Protein AF-A0A0F9LH88-F1 (afdb_monomer_lite)

Radius of gyration: 18.03 Å; chains: 1; bounding box: 40×34×61 Å

Organism: NCBI:txid412755

Structure (mmCIF, N/CA/C/O backbone):
data_AF-A0A0F9LH88-F1
#
_entry.id   AF-A0A0F9LH88-F1
#
loop_
_atom_site.group_PDB
_atom_site.id
_atom_site.type_symbol
_atom_site.label_atom_id
_atom_site.label_alt_id
_atom_site.label_comp_id
_atom_site.label_asym_id
_atom_site.label_entity_id
_atom_site.label_seq_id
_atom_site.pdbx_PDB_ins_code
_atom_site.Cartn_x
_atom_site.Cartn_y
_atom_site.Cartn_z
_atom_site.occupancy
_atom_site.B_iso_or_equiv
_atom_site.auth_seq_id
_atom_site.auth_comp_id
_atom_site.auth_asym_id
_atom_site.auth_atom_id
_atom_site.pdbx_PDB_model_num
ATOM 1 N N . MET A 1 1 ? 3.473 -9.814 2.295 1.00 91.75 1 MET A N 1
ATOM 2 C CA . MET A 1 1 ? 2.429 -8.865 1.850 1.00 91.75 1 MET A CA 1
ATOM 3 C C . MET A 1 1 ? 1.902 -9.341 0.513 1.00 91.75 1 MET A C 1
ATOM 5 O O . MET A 1 1 ? 2.687 -9.903 -0.235 1.00 91.75 1 MET A O 1
ATOM 9 N N . LYS A 1 2 ? 0.617 -9.137 0.225 1.00 91.12 2 LYS A N 1
ATOM 10 C CA . LYS A 1 2 ? 0.003 -9.453 -1.073 1.00 91.12 2 LYS A CA 1
ATOM 11 C C . LYS A 1 2 ? -1.113 -8.468 -1.408 1.00 91.12 2 LYS A C 1
ATOM 13 O O . LYS A 1 2 ? -1.641 -7.841 -0.478 1.00 91.12 2 LYS A O 1
ATOM 18 N N . GLN A 1 3 ? -1.469 -8.389 -2.687 1.00 89.19 3 GLN A N 1
ATOM 19 C CA . GLN A 1 3 ? -2.653 -7.678 -3.155 1.00 89.19 3 GLN A CA 1
ATOM 20 C C . GLN A 1 3 ? -3.919 -8.309 -2.567 1.00 89.19 3 GLN A C 1
ATOM 22 O O . GLN A 1 3 ? -3.987 -9.516 -2.330 1.00 89.19 3 GLN A O 1
ATOM 27 N N . PHE A 1 4 ? -4.880 -7.467 -2.220 1.00 87.75 4 PHE A N 1
ATOM 28 C CA . PHE A 1 4 ? -6.167 -7.874 -1.687 1.00 87.75 4 PHE A CA 1
ATOM 29 C C . PHE A 1 4 ? -7.102 -8.250 -2.848 1.00 87.75 4 PHE A C 1
ATOM 31 O O . PHE A 1 4 ? -7.138 -7.571 -3.871 1.00 87.75 4 PHE A O 1
ATOM 38 N N . GLU A 1 5 ? -7.815 -9.365 -2.698 1.00 80.81 5 GLU A N 1
ATOM 39 C CA . GLU A 1 5 ? -8.616 -10.004 -3.761 1.00 80.81 5 GLU A CA 1
ATOM 40 C C . GLU A 1 5 ? -10.119 -10.078 -3.423 1.00 80.81 5 GLU A C 1
ATOM 42 O O . GLU A 1 5 ? -10.907 -10.554 -4.232 1.00 80.81 5 GLU A O 1
ATOM 47 N N . ASN A 1 6 ? -10.535 -9.623 -2.233 1.00 74.94 6 ASN A N 1
ATOM 48 C CA . ASN A 1 6 ? -11.914 -9.760 -1.742 1.00 74.94 6 ASN A CA 1
ATOM 49 C C . ASN A 1 6 ? -12.744 -8.475 -1.914 1.00 74.94 6 ASN A C 1
ATOM 51 O O . ASN A 1 6 ? -12.207 -7.405 -2.185 1.00 74.94 6 ASN A O 1
ATOM 55 N N . ASP A 1 7 ? -14.058 -8.580 -1.670 1.00 68.62 7 ASP A N 1
ATOM 56 C CA . ASP A 1 7 ? -15.018 -7.474 -1.771 1.00 68.62 7 ASP A CA 1
ATOM 57 C C . ASP A 1 7 ? -14.671 -6.312 -0.810 1.00 68.62 7 ASP A C 1
ATOM 59 O O . ASP A 1 7 ? -14.895 -6.377 0.406 1.00 68.62 7 ASP A O 1
ATOM 63 N N . GLU A 1 8 ? -14.135 -5.216 -1.361 1.00 65.31 8 GLU A N 1
ATOM 64 C CA . GLU A 1 8 ? -13.800 -3.995 -0.618 1.00 65.31 8 GLU A CA 1
ATOM 65 C C . GLU A 1 8 ? -15.019 -3.349 0.065 1.00 65.31 8 GLU A C 1
ATOM 67 O O . GLU A 1 8 ? -14.843 -2.498 0.936 1.00 65.31 8 GLU A O 1
ATOM 72 N N . LYS A 1 9 ? -16.262 -3.766 -0.231 1.00 72.44 9 LYS A N 1
ATOM 73 C CA . LYS A 1 9 ? -17.488 -3.226 0.397 1.00 72.44 9 LYS A CA 1
ATOM 74 C C . LYS A 1 9 ? -17.528 -3.344 1.922 1.00 72.44 9 LYS A C 1
ATOM 76 O O . LYS A 1 9 ? -18.309 -2.637 2.579 1.00 72.44 9 LYS A O 1
ATOM 81 N N . GLU A 1 10 ? -16.736 -4.236 2.516 1.00 82.00 10 GLU A N 1
ATOM 82 C CA . GLU A 1 10 ? -16.588 -4.349 3.974 1.00 82.00 10 GLU A CA 1
ATOM 83 C C . GLU A 1 10 ? -15.581 -3.363 4.576 1.00 82.00 10 GLU A C 1
ATOM 85 O O . GLU A 1 10 ? -15.544 -3.168 5.799 1.00 82.00 10 GLU A O 1
ATOM 90 N N . TYR A 1 11 ? -14.805 -2.710 3.721 1.00 86.38 11 TYR A N 1
ATOM 91 C CA . TYR A 1 11 ? -13.748 -1.787 4.067 1.00 86.38 11 TYR A CA 1
ATOM 92 C C . TYR A 1 11 ? -14.159 -0.339 3.776 1.00 86.38 11 TYR A C 1
ATOM 94 O O . TYR A 1 11 ? -14.982 -0.040 2.914 1.00 86.38 11 TYR A O 1
ATOM 102 N N . ARG A 1 12 ? -13.631 0.592 4.569 1.00 82.88 12 ARG A N 1
ATOM 103 C CA . ARG A 1 12 ? -13.803 2.038 4.401 1.00 82.88 12 ARG A CA 1
ATOM 104 C C . ARG A 1 12 ? -12.469 2.725 4.641 1.00 82.88 12 ARG A C 1
ATOM 106 O O . ARG A 1 12 ? -11.769 2.382 5.594 1.00 82.88 12 ARG A O 1
ATOM 113 N N . GLY A 1 13 ? -12.132 3.681 3.785 1.00 70.06 13 GLY A N 1
ATOM 114 C CA . GLY A 1 13 ? -10.868 4.410 3.839 1.00 70.06 13 GLY A CA 1
ATOM 115 C C . GLY A 1 13 ? -11.042 5.911 3.986 1.00 70.06 13 GLY A C 1
ATOM 116 O O . GLY A 1 13 ? -12.117 6.453 3.738 1.00 70.06 13 GLY A O 1
ATOM 117 N N . ALA A 1 14 ? -9.953 6.570 4.364 1.00 61.44 14 ALA A N 1
ATOM 118 C CA . ALA A 1 14 ? -9.805 8.018 4.314 1.00 61.44 14 ALA A CA 1
ATOM 119 C C . ALA A 1 14 ? -8.414 8.339 3.749 1.00 61.44 14 ALA A C 1
ATOM 121 O O . ALA A 1 14 ? -7.437 7.727 4.178 1.00 61.44 14 ALA A O 1
ATOM 122 N N . MET A 1 15 ? -8.320 9.283 2.803 1.00 49.28 15 MET A N 1
ATOM 123 C CA . MET A 1 15 ? -7.025 9.752 2.273 1.00 49.28 15 MET A CA 1
ATOM 124 C C . MET A 1 15 ? -6.306 10.714 3.233 1.00 49.28 15 MET A C 1
ATOM 126 O O . MET A 1 15 ? -5.089 10.812 3.218 1.00 49.28 15 MET A O 1
ATOM 130 N N . GLY A 1 16 ? -7.052 11.368 4.124 1.00 55.22 16 GLY A N 1
ATOM 131 C CA . GLY A 1 16 ? -6.538 12.116 5.267 1.00 55.22 16 GLY A CA 1
ATOM 132 C C . GLY A 1 16 ? -7.538 11.968 6.403 1.00 55.22 16 GLY A C 1
ATOM 133 O O . GLY A 1 16 ? -8.744 12.116 6.196 1.00 55.22 16 GLY A O 1
ATOM 134 N N . GLY A 1 17 ? -7.081 11.572 7.587 1.00 59.59 17 GLY A N 1
ATOM 135 C CA . GLY A 1 17 ? -7.998 11.262 8.677 1.00 59.59 17 GLY A CA 1
ATOM 136 C C . GLY A 1 17 ? -7.299 11.005 9.999 1.00 59.59 17 GLY A C 1
ATOM 137 O O . GLY A 1 17 ? -6.091 11.143 10.116 1.00 59.59 17 GLY A O 1
ATOM 138 N N . ILE A 1 18 ? -8.081 10.572 10.985 1.00 61.66 18 ILE A N 1
ATOM 139 C CA . ILE A 1 18 ? -7.702 10.412 12.400 1.00 61.66 18 ILE A CA 1
ATOM 140 C C . ILE A 1 18 ? -6.366 9.665 12.624 1.00 61.66 18 ILE A C 1
ATOM 142 O O . ILE A 1 18 ? -5.697 9.895 13.625 1.00 61.66 18 ILE A O 1
ATOM 146 N N . ILE A 1 19 ? -5.982 8.759 11.718 1.00 64.06 19 ILE A N 1
ATOM 147 C CA . ILE A 1 19 ? -4.756 7.945 11.819 1.00 64.06 19 ILE A CA 1
ATOM 148 C C . ILE A 1 19 ? -3.637 8.459 10.910 1.00 64.06 19 ILE A C 1
ATOM 150 O O . ILE A 1 19 ? -2.461 8.271 11.224 1.00 64.06 19 ILE A O 1
ATOM 154 N N . TRP A 1 20 ? -3.999 9.056 9.775 1.00 69.44 20 TRP A N 1
ATOM 155 C CA . TRP A 1 20 ? -3.092 9.300 8.660 1.00 69.44 20 TRP A CA 1
ATOM 156 C C . TRP A 1 20 ? -2.888 10.789 8.456 1.00 69.44 20 TRP A C 1
ATOM 158 O O . TRP A 1 20 ? -3.797 11.485 7.993 1.00 69.44 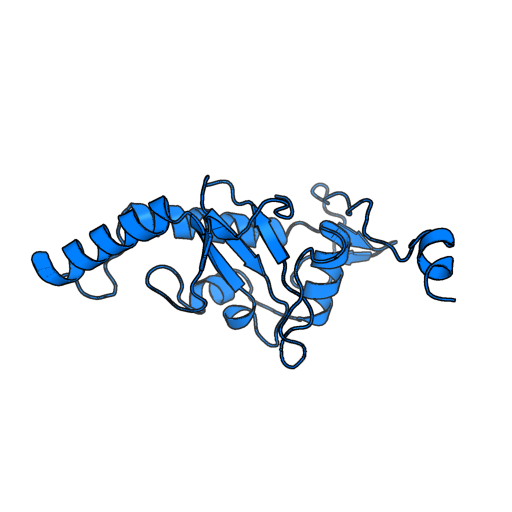20 TRP A O 1
ATOM 168 N N . THR A 1 21 ? -1.689 11.247 8.798 1.00 65.38 21 THR A N 1
ATOM 169 C CA . THR A 1 21 ? -1.144 12.514 8.322 1.00 65.38 21 THR A CA 1
ATOM 170 C C . THR A 1 21 ? -0.191 12.204 7.161 1.00 65.38 21 THR A C 1
ATOM 172 O O . THR A 1 21 ? 0.454 11.150 7.200 1.00 65.38 21 THR A O 1
ATOM 175 N N . PRO A 1 22 ? -0.123 13.057 6.120 1.00 60.22 22 PRO A N 1
ATOM 176 C CA . PRO A 1 22 ? 0.788 12.871 4.981 1.00 60.22 22 PRO A CA 1
ATOM 177 C C . PRO A 1 22 ? 2.229 12.547 5.410 1.00 60.22 22 PRO A C 1
ATOM 179 O O . PRO A 1 22 ? 2.882 11.703 4.799 1.00 60.22 22 PRO A O 1
ATOM 182 N N . ASP A 1 23 ? 2.640 13.107 6.549 1.00 70.38 23 ASP A N 1
ATOM 183 C CA . ASP A 1 23 ? 3.947 12.936 7.182 1.00 70.38 23 ASP A CA 1
ATOM 184 C C . ASP A 1 23 ? 4.365 11.471 7.386 1.00 70.38 23 ASP A C 1
ATOM 186 O O . ASP A 1 23 ? 5.547 11.167 7.313 1.00 70.38 23 ASP A O 1
ATOM 190 N N . ILE A 1 24 ? 3.434 10.531 7.606 1.00 79.19 24 ILE A N 1
ATOM 191 C CA . ILE A 1 24 ? 3.798 9.120 7.849 1.00 79.19 24 ILE A CA 1
ATOM 192 C C . ILE A 1 24 ? 4.502 8.504 6.636 1.00 79.19 24 ILE A C 1
ATOM 194 O O . ILE A 1 24 ? 5.435 7.718 6.798 1.00 79.19 24 ILE A O 1
ATOM 198 N N . ALA A 1 25 ? 4.037 8.816 5.425 1.00 81.44 25 ALA A N 1
ATOM 199 C CA . ALA A 1 25 ? 4.675 8.306 4.217 1.00 81.44 25 ALA A CA 1
ATOM 200 C C . ALA A 1 25 ? 6.028 8.982 3.992 1.00 81.44 25 ALA A C 1
ATOM 202 O O . ALA A 1 25 ? 6.992 8.300 3.653 1.00 81.44 25 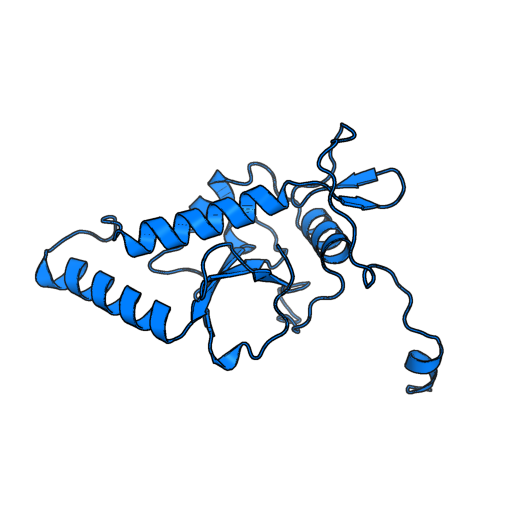ALA A O 1
ATOM 203 N N . ASP A 1 26 ? 6.101 10.289 4.236 1.00 80.12 26 ASP A N 1
ATOM 204 C CA . ASP A 1 26 ? 7.320 11.078 4.061 1.00 80.12 26 ASP A CA 1
ATOM 205 C C . ASP A 1 26 ? 8.401 10.697 5.097 1.00 80.12 26 ASP A C 1
ATOM 207 O O . ASP A 1 26 ? 9.591 10.685 4.786 1.00 80.12 26 ASP A O 1
ATOM 211 N N . GLU A 1 27 ? 8.007 10.277 6.307 1.00 81.81 27 GLU A N 1
ATOM 212 C CA . GLU A 1 27 ? 8.902 9.675 7.308 1.00 81.81 27 GLU A CA 1
ATOM 213 C C . GLU A 1 27 ? 9.551 8.380 6.795 1.00 81.81 27 GLU A C 1
ATOM 215 O O . GLU A 1 27 ? 10.719 8.103 7.080 1.00 81.81 27 GLU A O 1
ATOM 220 N N . VAL A 1 28 ? 8.789 7.563 6.060 1.00 84.75 28 VAL A N 1
ATOM 221 C CA . VAL A 1 28 ? 9.250 6.257 5.570 1.00 84.75 28 VAL A CA 1
ATOM 222 C C . VAL A 1 28 ? 10.046 6.400 4.272 1.00 84.75 28 VAL A C 1
ATOM 224 O O . VAL A 1 28 ? 11.062 5.717 4.104 1.00 84.75 28 VAL A O 1
ATOM 227 N N . PHE A 1 29 ? 9.620 7.274 3.361 1.00 85.06 29 PHE A N 1
ATOM 228 C CA . PHE A 1 29 ? 10.169 7.403 2.014 1.00 85.06 29 PHE A CA 1
ATOM 229 C C . PHE A 1 29 ? 10.823 8.772 1.810 1.00 85.06 29 PHE A C 1
ATOM 231 O O . PHE A 1 29 ? 10.161 9.769 1.552 1.00 85.06 29 PHE A O 1
ATOM 238 N N . LYS A 1 30 ? 12.159 8.802 1.869 1.00 75.38 30 LYS A N 1
ATOM 239 C CA . LYS A 1 30 ? 12.964 10.030 1.696 1.00 75.38 30 LYS A CA 1
ATOM 240 C C . LYS A 1 30 ? 13.031 10.543 0.254 1.00 75.38 30 LYS A C 1
ATOM 242 O O . LYS A 1 30 ? 13.329 11.709 0.029 1.00 75.38 30 LYS A O 1
ATOM 247 N N . ALA A 1 31 ? 12.817 9.652 -0.706 1.00 80.50 31 ALA A N 1
ATOM 248 C CA . ALA A 1 31 ? 12.806 9.928 -2.134 1.00 80.50 31 ALA A CA 1
ATOM 249 C C . ALA A 1 31 ? 11.631 9.170 -2.751 1.00 80.50 31 ALA A C 1
ATOM 251 O O . ALA A 1 31 ? 11.332 8.046 -2.324 1.00 80.50 31 ALA A O 1
ATOM 252 N N . TRP A 1 32 ? 10.966 9.802 -3.715 1.00 85.06 32 TRP A N 1
ATOM 253 C CA . TRP A 1 32 ? 9.763 9.279 -4.339 1.00 85.06 32 TRP A CA 1
ATOM 254 C C . TRP A 1 32 ? 9.774 9.559 -5.835 1.00 85.06 32 TRP A C 1
ATOM 256 O O . TRP A 1 32 ? 9.861 10.712 -6.250 1.00 85.06 32 TRP A O 1
ATOM 266 N N . ASP A 1 33 ? 9.632 8.500 -6.620 1.00 88.88 33 ASP A N 1
ATOM 267 C CA . ASP A 1 33 ? 9.341 8.579 -8.042 1.00 88.88 33 ASP A CA 1
ATOM 268 C C . ASP A 1 33 ? 8.152 7.666 -8.342 1.00 88.88 33 ASP A C 1
ATOM 270 O O . ASP A 1 33 ? 8.164 6.468 -8.049 1.00 88.88 33 ASP A O 1
ATOM 274 N N . TYR A 1 34 ? 7.088 8.242 -8.897 1.00 87.00 34 TYR A N 1
ATOM 275 C CA . TYR A 1 34 ? 5.844 7.508 -9.103 1.00 87.00 34 TYR A CA 1
ATOM 276 C C . TYR A 1 34 ? 5.935 6.512 -10.264 1.00 87.00 34 TYR A C 1
ATOM 278 O O . TYR A 1 34 ? 5.195 5.526 -10.271 1.00 87.00 34 TYR A O 1
ATOM 286 N N . GLY A 1 35 ? 6.842 6.737 -11.222 1.00 89.81 35 GLY A N 1
ATOM 287 C CA . GLY A 1 35 ? 7.100 5.816 -12.326 1.00 89.81 35 GLY A CA 1
ATOM 288 C C . GLY A 1 35 ? 7.736 4.525 -11.820 1.00 89.81 35 GLY A C 1
ATOM 289 O O . GLY A 1 35 ? 7.223 3.434 -12.079 1.00 89.81 35 GLY A O 1
ATOM 290 N N . HIS A 1 36 ? 8.785 4.650 -11.008 1.00 91.44 36 HIS A N 1
ATOM 291 C CA . HIS A 1 36 ? 9.407 3.531 -10.309 1.00 91.44 36 HIS A CA 1
ATOM 292 C C . HIS A 1 36 ? 8.439 2.830 -9.361 1.00 91.44 36 HIS A C 1
ATOM 294 O O . HIS A 1 36 ? 8.342 1.602 -9.389 1.00 91.44 36 HIS A O 1
ATOM 300 N N . ALA A 1 37 ? 7.672 3.586 -8.568 1.00 92.06 37 ALA A N 1
ATOM 301 C CA . ALA A 1 37 ? 6.676 3.006 -7.674 1.00 92.06 37 ALA A CA 1
ATOM 302 C C . ALA A 1 37 ? 5.643 2.174 -8.451 1.00 92.06 37 ALA A C 1
ATOM 304 O O . ALA A 1 37 ? 5.319 1.057 -8.044 1.00 92.06 37 ALA A O 1
ATOM 305 N N . PHE A 1 38 ? 5.159 2.674 -9.592 1.00 92.06 38 PHE A N 1
ATOM 306 C CA . PHE A 1 38 ? 4.257 1.925 -10.462 1.00 92.06 38 PHE A CA 1
ATOM 307 C C . PHE A 1 38 ? 4.908 0.655 -11.019 1.00 92.06 38 PHE A C 1
ATOM 309 O O . PHE A 1 38 ? 4.337 -0.427 -10.870 1.00 92.06 38 PHE A O 1
ATOM 316 N N . ALA A 1 39 ? 6.098 0.767 -11.617 1.00 92.06 39 ALA A N 1
ATOM 317 C CA . ALA A 1 39 ? 6.818 -0.370 -12.188 1.00 92.06 39 ALA A CA 1
ATOM 318 C C . ALA A 1 39 ? 7.075 -1.459 -11.136 1.00 92.06 39 ALA A C 1
ATOM 320 O O . ALA A 1 39 ? 6.841 -2.642 -11.389 1.00 92.06 39 ALA A O 1
ATOM 321 N N . TYR A 1 40 ? 7.477 -1.054 -9.931 1.00 94.19 40 TYR A N 1
ATOM 322 C CA . TYR A 1 40 ? 7.674 -1.939 -8.793 1.00 94.19 40 TYR A CA 1
ATOM 323 C C . TYR A 1 40 ? 6.386 -2.646 -8.366 1.00 94.19 40 TYR A C 1
ATOM 325 O O . TYR A 1 40 ? 6.377 -3.869 -8.227 1.00 94.19 40 TYR A O 1
ATOM 333 N N . LEU A 1 41 ? 5.291 -1.903 -8.161 1.00 94.00 41 LEU A N 1
ATOM 334 C CA . LEU A 1 41 ? 4.015 -2.479 -7.727 1.00 94.00 41 LEU A CA 1
ATOM 335 C C . LEU A 1 41 ? 3.470 -3.451 -8.769 1.00 94.00 41 LEU A C 1
ATOM 337 O O . LEU A 1 41 ? 3.088 -4.565 -8.412 1.00 94.00 41 LEU A O 1
ATOM 341 N N . PHE A 1 42 ? 3.518 -3.069 -10.047 1.00 92.19 42 PHE A N 1
ATOM 342 C CA . PHE A 1 42 ? 3.125 -3.944 -11.143 1.00 92.19 42 PHE A CA 1
ATOM 343 C C . PHE A 1 42 ? 3.991 -5.198 -11.176 1.00 92.19 42 PHE A C 1
ATOM 345 O O . PHE A 1 42 ? 3.475 -6.306 -11.296 1.00 92.19 42 PHE A O 1
ATOM 352 N N . ARG A 1 43 ? 5.312 -5.059 -11.008 1.00 92.25 43 ARG A N 1
ATOM 353 C CA . ARG A 1 43 ? 6.215 -6.209 -11.026 1.00 92.25 43 ARG A CA 1
ATOM 354 C C . ARG A 1 43 ? 5.979 -7.157 -9.855 1.00 92.25 43 ARG A C 1
ATOM 356 O O . ARG A 1 43 ? 5.976 -8.372 -10.037 1.00 92.25 43 ARG A O 1
ATOM 363 N N . ARG A 1 44 ? 5.797 -6.610 -8.657 1.00 93.00 44 ARG A N 1
ATOM 364 C CA . ARG A 1 44 ? 5.672 -7.381 -7.419 1.00 93.00 44 ARG A CA 1
ATOM 365 C C . ARG A 1 44 ? 4.288 -7.997 -7.242 1.00 93.00 44 ARG A C 1
ATOM 367 O O . ARG A 1 44 ? 4.183 -9.104 -6.725 1.00 93.00 44 ARG A O 1
ATOM 374 N N . PHE A 1 45 ? 3.234 -7.285 -7.626 1.00 92.50 45 PHE A N 1
ATOM 375 C CA . PHE A 1 45 ? 1.854 -7.674 -7.327 1.00 92.50 45 PHE A CA 1
ATOM 376 C C . PHE A 1 45 ? 1.030 -8.016 -8.574 1.00 92.50 45 PHE A C 1
ATOM 378 O O . PHE A 1 45 ? 0.062 -8.761 -8.463 1.00 92.50 45 PHE A O 1
ATOM 385 N N . GLY A 1 46 ? 1.478 -7.622 -9.766 1.00 90.44 46 GLY A N 1
ATOM 386 C CA . GLY A 1 46 ? 0.744 -7.805 -11.017 1.00 90.44 46 GLY A CA 1
ATOM 387 C C . GLY A 1 46 ? -0.182 -6.620 -11.308 1.00 90.44 46 GLY A C 1
ATOM 388 O O . GLY A 1 46 ? -0.010 -5.549 -10.728 1.00 90.44 46 GLY A O 1
ATOM 389 N N . PRO A 1 47 ? -1.156 -6.778 -12.220 1.00 88.75 47 PRO A N 1
ATOM 390 C CA . PRO A 1 47 ? -2.131 -5.735 -12.512 1.00 88.75 47 PRO A CA 1
ATOM 391 C C . PRO A 1 47 ? -2.952 -5.337 -11.276 1.00 88.75 47 PRO A C 1
ATOM 393 O O . PRO A 1 47 ? -3.366 -6.179 -10.474 1.00 88.75 47 PRO A O 1
ATOM 396 N N . ALA A 1 48 ? -3.248 -4.044 -11.144 1.00 88.06 48 ALA A N 1
ATOM 397 C CA . ALA A 1 48 ? -4.195 -3.567 -10.143 1.00 88.06 48 ALA A CA 1
ATOM 398 C C . ALA A 1 48 ? -5.581 -4.204 -10.371 1.00 88.06 48 ALA A C 1
ATOM 400 O O . ALA A 1 48 ? -6.072 -4.257 -11.496 1.00 88.06 48 ALA A O 1
ATOM 401 N N . HIS A 1 49 ? -6.214 -4.685 -9.298 1.00 81.19 49 HIS A N 1
ATOM 402 C CA . HIS A 1 49 ? -7.540 -5.318 -9.359 1.00 81.19 49 HIS A CA 1
ATOM 403 C C . HIS A 1 49 ? -8.680 -4.297 -9.437 1.00 81.19 49 HIS A C 1
ATOM 405 O O . HIS A 1 49 ? -9.809 -4.666 -9.750 1.00 81.19 49 HIS A O 1
ATOM 411 N N . GLU A 1 50 ? -8.398 -3.024 -9.159 1.00 69.88 50 GLU A N 1
ATOM 412 C CA . GLU A 1 50 ? -9.376 -1.945 -9.226 1.00 69.88 50 GLU A CA 1
ATOM 413 C C . GLU A 1 50 ? -8.955 -0.883 -10.238 1.00 69.88 50 GLU A C 1
ATOM 415 O O . GLU A 1 50 ? -7.774 -0.552 -10.376 1.00 69.88 50 GLU A O 1
ATOM 420 N N . GLY A 1 51 ? -9.957 -0.317 -10.912 1.00 65.88 51 GLY A N 1
ATOM 421 C CA . GLY A 1 51 ? -9.782 0.888 -11.708 1.00 65.88 51 GLY A CA 1
ATOM 422 C C . GLY A 1 51 ? -9.406 2.081 -10.830 1.00 65.88 51 GLY A C 1
ATOM 423 O O . GLY A 1 51 ? -9.739 2.143 -9.644 1.00 65.88 51 GLY A O 1
ATOM 424 N N . CYS A 1 52 ? -8.717 3.042 -11.432 1.00 71.12 52 CYS A N 1
ATOM 425 C CA . CYS A 1 52 ? -8.362 4.296 -10.785 1.00 71.12 52 CYS A CA 1
ATOM 426 C C . CYS A 1 52 ? -9.111 5.473 -11.403 1.00 71.12 52 CYS A C 1
ATOM 428 O O . CYS A 1 52 ? -9.759 5.322 -12.438 1.00 71.12 52 CYS A O 1
ATOM 430 N N . ASP A 1 53 ? -9.032 6.641 -10.759 1.00 72.75 53 ASP A N 1
ATOM 431 C CA . ASP A 1 53 ? -9.517 7.886 -11.355 1.00 72.75 53 ASP A CA 1
ATOM 432 C C . ASP A 1 53 ? -8.772 8.114 -12.685 1.00 72.75 53 ASP A C 1
ATOM 434 O O . ASP A 1 53 ? -7.558 8.347 -12.650 1.00 72.75 53 ASP A O 1
ATOM 438 N N . PRO A 1 54 ? -9.468 8.075 -13.842 1.00 69.31 54 PRO A N 1
ATOM 439 C CA . PRO A 1 54 ? -8.831 8.163 -15.155 1.00 69.31 54 PRO A CA 1
ATOM 440 C C . PRO A 1 54 ? -8.125 9.504 -15.390 1.00 69.31 54 PRO A C 1
ATOM 442 O O . PRO A 1 54 ? -7.361 9.631 -16.343 1.00 69.31 54 PRO A O 1
ATOM 445 N N . HIS A 1 55 ? -8.375 10.509 -14.548 1.00 68.50 55 HIS A N 1
ATOM 446 C CA . HIS A 1 55 ? -7.788 11.835 -14.671 1.00 68.50 55 HIS A CA 1
ATOM 447 C C . HIS A 1 55 ? -6.574 12.067 -13.769 1.00 68.50 55 HIS A C 1
ATOM 449 O O . HIS A 1 55 ? -5.839 13.024 -14.011 1.00 68.50 55 HIS A O 1
ATOM 455 N N . LYS A 1 56 ? -6.380 11.274 -12.708 1.00 68.88 56 LYS A N 1
ATOM 456 C CA . LYS A 1 56 ? -5.424 11.621 -11.637 1.00 68.88 56 LYS A CA 1
ATOM 457 C C . LYS A 1 56 ? -4.483 10.504 -11.228 1.00 68.88 56 LYS A C 1
ATOM 459 O O . LYS A 1 56 ? -3.365 10.802 -10.818 1.00 68.88 56 LYS A O 1
ATOM 464 N N . ASP A 1 57 ? -4.911 9.255 -11.349 1.00 75.3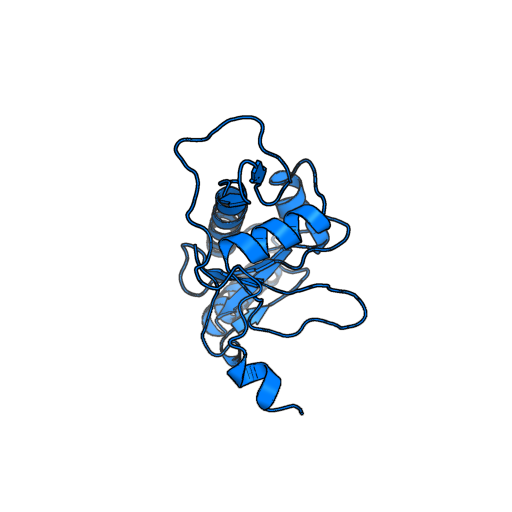8 57 ASP A N 1
ATOM 465 C CA . ASP A 1 57 ? -4.173 8.133 -10.794 1.00 75.38 57 ASP A CA 1
ATOM 466 C C . ASP A 1 57 ? -3.903 7.079 -11.876 1.00 75.38 57 ASP A C 1
ATOM 468 O O . ASP A 1 57 ? -4.809 6.633 -12.578 1.00 75.38 57 ASP A O 1
ATOM 472 N N . LEU A 1 58 ? -2.654 6.620 -11.978 1.00 78.69 58 LEU A N 1
ATOM 473 C CA . LEU A 1 58 ? -2.277 5.572 -12.935 1.00 78.69 58 LEU A CA 1
ATOM 474 C C . LEU A 1 58 ? -2.784 4.186 -12.521 1.00 78.69 58 LEU A C 1
ATOM 476 O O . LEU A 1 58 ? -3.073 3.339 -13.362 1.00 78.69 58 LEU A O 1
ATOM 480 N N . SER A 1 59 ? -2.832 3.922 -11.216 1.00 88.00 59 SER A N 1
ATOM 481 C CA . SER A 1 59 ? -3.249 2.636 -10.654 1.00 88.00 59 SER A CA 1
ATOM 482 C C . SER A 1 59 ? -3.518 2.759 -9.159 1.00 88.00 59 SER A C 1
ATOM 484 O O . SER A 1 59 ? -2.996 3.657 -8.493 1.00 88.00 59 SER A O 1
ATOM 486 N N . ARG A 1 60 ? -4.286 1.812 -8.615 1.00 90.44 60 ARG A N 1
ATOM 487 C CA . ARG A 1 60 ? -4.504 1.670 -7.176 1.00 90.44 60 ARG A CA 1
ATOM 488 C C . ARG A 1 60 ? -4.300 0.228 -6.749 1.00 90.44 60 ARG A C 1
ATOM 490 O O . ARG A 1 60 ? -5.008 -0.673 -7.179 1.00 90.44 60 ARG A O 1
ATOM 497 N N . TYR A 1 61 ? -3.371 0.039 -5.825 1.00 92.25 61 TYR A N 1
ATOM 498 C CA . TYR A 1 61 ? -3.119 -1.230 -5.163 1.00 92.25 61 TYR A CA 1
ATOM 499 C C . TYR A 1 61 ? -3.694 -1.191 -3.759 1.00 92.25 61 TYR A C 1
ATOM 501 O O . TYR A 1 61 ? -3.508 -0.221 -3.021 1.00 92.25 61 TYR A O 1
ATOM 509 N N . VAL A 1 62 ? -4.359 -2.269 -3.366 1.00 93.00 62 VAL A N 1
ATOM 510 C CA . VAL A 1 62 ? -4.797 -2.478 -1.988 1.00 93.00 62 VAL A CA 1
ATOM 511 C C . VAL A 1 62 ? -4.077 -3.698 -1.453 1.00 93.00 62 VAL A C 1
ATOM 513 O O . VAL A 1 62 ? -4.189 -4.797 -1.986 1.00 93.00 62 VAL A O 1
ATOM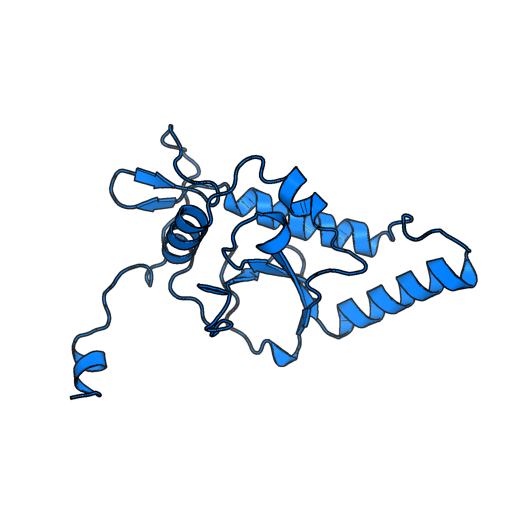 516 N N . LEU A 1 63 ? -3.263 -3.480 -0.427 1.00 94.25 63 LEU A N 1
ATOM 517 C CA . LEU A 1 63 ? -2.273 -4.422 0.060 1.00 94.25 63 LEU A CA 1
ATOM 518 C C . LEU A 1 63 ? -2.592 -4.829 1.496 1.00 94.25 63 LEU A C 1
ATOM 520 O O . LEU A 1 63 ? -2.964 -4.025 2.355 1.00 94.25 63 LEU A O 1
ATOM 524 N N . THR A 1 64 ? -2.413 -6.114 1.768 1.00 94.94 64 THR A N 1
ATOM 525 C CA . THR A 1 64 ? -2.607 -6.680 3.105 1.00 94.94 64 THR A CA 1
ATOM 526 C C . THR A 1 64 ? -1.519 -6.217 4.075 1.00 94.94 64 THR A C 1
ATOM 528 O O . THR A 1 64 ? -0.328 -6.252 3.763 1.00 94.94 64 THR A O 1
ATOM 531 N N . THR A 1 65 ? -1.913 -5.835 5.292 1.00 95.06 65 THR A N 1
ATOM 532 C CA . THR A 1 65 ? -0.973 -5.596 6.399 1.00 95.06 65 THR A CA 1
ATOM 533 C C . THR A 1 65 ? -0.918 -6.807 7.334 1.00 95.06 65 THR A C 1
ATOM 535 O O . THR A 1 65 ? -1.726 -7.733 7.236 1.00 95.06 65 THR A O 1
ATOM 538 N N . ARG A 1 66 ? 0.017 -6.804 8.293 1.00 93.56 66 ARG A N 1
ATOM 539 C CA . ARG A 1 66 ? 0.069 -7.829 9.354 1.00 93.56 66 ARG A CA 1
ATOM 540 C C . ARG A 1 66 ? -1.091 -7.722 10.356 1.00 93.56 66 ARG A C 1
ATOM 542 O O . ARG A 1 66 ? -1.289 -8.633 11.155 1.00 93.56 66 ARG A O 1
ATOM 549 N N . MET A 1 67 ? -1.864 -6.633 10.333 1.00 94.44 67 MET A N 1
ATOM 550 C CA . MET A 1 67 ? -3.002 -6.425 11.224 1.00 94.44 67 MET A CA 1
ATOM 551 C C . MET A 1 67 ? -4.315 -6.728 10.496 1.00 94.44 67 MET A C 1
ATOM 553 O O . MET A 1 67 ? -4.691 -6.050 9.542 1.00 94.44 67 MET A O 1
ATOM 557 N N . LYS A 1 68 ? -5.050 -7.741 10.976 1.00 92.56 68 LYS A N 1
ATOM 558 C CA . LYS A 1 68 ? -6.364 -8.092 10.417 1.00 92.56 68 LYS A CA 1
ATOM 559 C C . LYS A 1 68 ? -7.307 -6.887 10.450 1.00 92.56 68 LYS A C 1
ATOM 561 O O . LYS A 1 68 ? -7.433 -6.204 11.467 1.00 92.56 68 LYS A O 1
ATOM 566 N N . GLY A 1 69 ? -7.986 -6.667 9.329 1.00 91.12 69 GLY A N 1
ATOM 567 C CA . GLY A 1 69 ? -8.921 -5.562 9.146 1.00 91.12 69 GLY A CA 1
ATOM 568 C C . GLY A 1 69 ? -8.275 -4.197 8.893 1.00 91.12 69 GLY A C 1
ATOM 569 O O . GLY A 1 69 ? -8.986 -3.198 8.952 1.00 91.12 69 GLY A O 1
ATOM 570 N N . VAL A 1 70 ? -6.967 -4.161 8.610 1.00 92.50 70 VAL A N 1
ATOM 571 C CA . VAL A 1 70 ? -6.223 -2.977 8.159 1.00 92.50 70 VAL A CA 1
ATOM 572 C C . VAL A 1 70 ? -5.546 -3.301 6.828 1.00 92.50 70 VAL A C 1
ATOM 574 O O . VAL A 1 70 ? -4.764 -4.252 6.740 1.00 92.50 70 VAL A O 1
ATOM 577 N N . LEU A 1 71 ? -5.832 -2.503 5.806 1.00 93.50 71 LEU A N 1
ATOM 578 C CA . LEU A 1 71 ? -5.215 -2.584 4.483 1.00 93.50 71 LEU A CA 1
ATOM 579 C C . LEU A 1 71 ? -4.473 -1.281 4.184 1.00 93.50 71 LEU A C 1
ATOM 581 O O . LEU A 1 71 ? -4.922 -0.209 4.589 1.00 93.50 71 LEU A O 1
ATOM 585 N N . LEU A 1 72 ? -3.357 -1.386 3.469 1.00 93.19 72 LEU A N 1
ATOM 586 C CA . LEU A 1 72 ? -2.615 -0.252 2.926 1.00 93.19 72 LEU A CA 1
ATOM 587 C C . LEU A 1 72 ? -3.097 -0.015 1.494 1.00 93.19 72 LEU A C 1
ATOM 589 O O . LEU A 1 72 ? -3.146 -0.958 0.711 1.00 93.19 72 LEU A O 1
ATOM 593 N N . THR A 1 73 ? -3.430 1.219 1.136 1.00 91.25 73 THR A N 1
ATOM 594 C CA . THR A 1 73 ? -3.680 1.581 -0.263 1.00 91.25 73 THR A CA 1
ATOM 595 C C . THR A 1 73 ? -2.481 2.325 -0.813 1.00 91.25 73 THR A C 1
ATOM 597 O O . THR A 1 73 ? -1.997 3.243 -0.155 1.00 91.25 73 THR A O 1
ATOM 600 N N . VAL A 1 74 ? -2.044 1.966 -2.015 1.00 91.50 74 VAL A N 1
ATOM 601 C CA . VAL A 1 74 ? -0.939 2.616 -2.720 1.00 91.50 74 VAL A CA 1
ATOM 602 C C . VAL A 1 74 ? -1.423 3.059 -4.093 1.00 91.50 74 VAL A C 1
ATOM 604 O O . VAL A 1 74 ? -1.961 2.254 -4.850 1.00 91.50 74 VAL A O 1
ATOM 607 N N . ARG A 1 75 ? -1.257 4.338 -4.404 1.00 90.12 75 ARG A N 1
ATOM 608 C CA . ARG A 1 75 ? -1.617 4.974 -5.670 1.00 90.12 75 ARG A CA 1
ATOM 609 C C . ARG A 1 75 ? -0.409 5.774 -6.121 1.00 90.12 75 ARG A C 1
ATOM 611 O O . ARG A 1 75 ? -0.181 6.830 -5.551 1.00 90.12 75 ARG A O 1
ATOM 618 N N . PRO A 1 76 ? 0.414 5.278 -7.052 1.00 89.31 76 PRO A N 1
ATOM 619 C CA . PRO A 1 76 ? 1.575 6.030 -7.507 1.00 89.31 76 PRO A CA 1
ATOM 620 C C . PRO A 1 76 ? 1.153 7.412 -8.024 1.00 89.31 76 PRO A C 1
ATOM 622 O O . PRO A 1 76 ? 0.541 7.523 -9.084 1.00 89.31 76 PRO A O 1
ATOM 625 N N . ALA A 1 77 ? 1.457 8.445 -7.242 1.00 83.75 77 ALA A N 1
ATOM 626 C CA . ALA A 1 77 ? 1.144 9.843 -7.501 1.00 83.75 77 ALA A CA 1
ATOM 627 C C . ALA A 1 77 ? 2.412 10.689 -7.343 1.00 83.75 77 ALA A C 1
ATOM 629 O O . ALA A 1 77 ? 3.437 10.206 -6.870 1.00 83.75 77 ALA A O 1
ATOM 630 N N . HIS A 1 78 ? 2.351 11.969 -7.708 1.00 80.31 78 HIS A N 1
ATOM 631 C CA . HIS A 1 78 ? 3.511 12.870 -7.747 1.00 80.31 78 HIS A CA 1
ATOM 632 C C . HIS A 1 78 ? 4.304 13.009 -6.426 1.00 80.31 78 HIS A C 1
ATOM 634 O O . HIS A 1 78 ? 5.433 13.486 -6.459 1.00 80.31 78 HIS A O 1
ATOM 640 N N . SER A 1 79 ? 3.755 12.609 -5.272 1.00 75.75 79 SER A N 1
ATOM 641 C CA . SER A 1 79 ? 4.457 12.604 -3.980 1.00 75.75 79 SER A CA 1
ATOM 642 C C . SER A 1 79 ? 4.112 11.378 -3.132 1.00 75.75 79 SER A C 1
ATOM 644 O O . SER A 1 79 ? 3.026 10.807 -3.267 1.00 75.75 79 SER A O 1
ATOM 646 N N . ALA A 1 80 ? 5.003 10.990 -2.214 1.00 74.06 80 ALA A N 1
ATOM 647 C CA . ALA A 1 80 ? 4.769 9.867 -1.304 1.00 74.06 80 ALA A CA 1
ATOM 648 C C . ALA A 1 80 ? 3.554 10.122 -0.398 1.00 74.06 80 ALA A C 1
ATOM 650 O O . ALA A 1 80 ? 2.638 9.303 -0.371 1.00 74.06 80 ALA A O 1
ATOM 651 N N . GLY A 1 81 ? 3.474 11.280 0.266 1.00 71.88 81 GLY A N 1
ATOM 652 C CA . GLY A 1 81 ? 2.331 11.660 1.108 1.00 71.88 81 GLY A CA 1
ATOM 653 C C . GLY A 1 81 ? 0.952 11.549 0.442 1.00 71.88 81 GLY A C 1
ATOM 654 O O . GLY A 1 81 ? -0.027 11.236 1.119 1.00 71.88 81 GLY A O 1
ATOM 655 N N . THR A 1 82 ? 0.861 11.743 -0.879 1.00 78.12 82 THR A N 1
ATOM 656 C CA . THR A 1 82 ? -0.395 11.576 -1.642 1.00 78.12 82 THR A CA 1
ATOM 657 C C . THR A 1 82 ? -0.582 10.172 -2.211 1.00 78.12 82 THR A C 1
ATOM 659 O O . THR A 1 82 ? -1.695 9.801 -2.582 1.00 78.12 82 THR A O 1
ATOM 662 N N . SER A 1 83 ? 0.484 9.373 -2.236 1.00 86.00 83 SER A N 1
ATOM 663 C CA . SER A 1 83 ? 0.475 8.037 -2.819 1.00 86.00 83 SER A CA 1
ATOM 664 C C . SER A 1 83 ? -0.024 6.953 -1.877 1.00 86.00 83 SER A C 1
ATOM 666 O O . SER A 1 83 ? -0.306 5.840 -2.313 1.00 86.00 83 SER A O 1
ATOM 668 N N . PHE A 1 84 ? -0.140 7.234 -0.582 1.00 89.06 84 PHE A N 1
ATOM 669 C CA . PHE A 1 84 ? -0.520 6.232 0.403 1.00 89.06 84 PHE A CA 1
ATOM 670 C C . PHE A 1 84 ? -1.789 6.606 1.155 1.00 89.06 84 PHE A C 1
ATOM 672 O O . PHE A 1 84 ? -2.055 7.758 1.481 1.00 89.06 84 PHE A O 1
ATOM 679 N N . GLY A 1 85 ? -2.553 5.575 1.484 1.00 89.12 85 GLY A N 1
ATOM 680 C CA . GLY A 1 85 ? -3.723 5.663 2.339 1.00 89.12 85 GLY A CA 1
ATOM 681 C C . GLY A 1 85 ? -3.990 4.321 2.999 1.00 89.12 85 GLY A C 1
ATOM 682 O O . GLY A 1 85 ? -3.165 3.406 2.958 1.00 89.12 85 GLY A O 1
ATOM 683 N N . TYR A 1 86 ? -5.157 4.175 3.610 1.00 91.06 86 TYR A N 1
ATOM 684 C CA . TYR A 1 86 ? -5.516 2.944 4.300 1.00 91.06 86 TYR A CA 1
ATOM 685 C C . TYR A 1 86 ? -7.009 2.666 4.200 1.00 91.06 86 TYR A C 1
ATOM 687 O O . TYR A 1 86 ? -7.829 3.583 4.110 1.00 91.06 86 TYR A O 1
ATOM 695 N N . LEU A 1 87 ? -7.358 1.383 4.275 1.00 90.81 87 LEU A N 1
ATOM 696 C CA . LEU A 1 87 ? -8.729 0.938 4.484 1.00 90.81 87 LEU A CA 1
ATOM 697 C C . LEU A 1 87 ? -8.836 0.171 5.798 1.00 90.81 87 LEU A C 1
ATOM 699 O O . LEU A 1 87 ? -7.961 -0.619 6.158 1.00 90.81 87 LEU A O 1
ATOM 703 N N . LEU A 1 88 ? -9.952 0.361 6.490 1.00 91.56 88 LEU A N 1
ATOM 704 C CA . LEU A 1 88 ? -10.313 -0.375 7.693 1.00 91.56 88 LEU A CA 1
ATOM 705 C C . LEU A 1 88 ? -11.608 -1.134 7.469 1.00 91.56 88 LEU A C 1
ATOM 707 O O . LEU A 1 88 ? -12.512 -0.618 6.817 1.00 91.56 88 LEU A O 1
ATOM 711 N N . THR A 1 89 ? -11.767 -2.298 8.092 1.00 91.56 89 THR A N 1
ATOM 712 C CA . THR A 1 89 ? -13.101 -2.912 8.166 1.00 91.56 89 THR A CA 1
ATOM 713 C C . THR A 1 89 ? -14.079 -1.969 8.867 1.00 91.56 89 THR A C 1
ATOM 715 O O . THR A 1 89 ? -13.699 -1.226 9.780 1.00 91.56 89 THR A O 1
ATOM 718 N N . LYS A 1 90 ? -15.366 -2.030 8.503 1.00 88.56 90 LYS A N 1
ATOM 719 C CA . LYS A 1 90 ? -16.433 -1.232 9.148 1.00 88.56 90 LYS A CA 1
ATOM 720 C C . LYS A 1 90 ? -16.381 -1.309 10.677 1.00 88.56 90 LYS A C 1
ATOM 722 O O . LYS A 1 90 ? -16.520 -0.292 11.357 1.00 88.56 90 LYS A O 1
ATOM 727 N N . GLN A 1 91 ? -16.139 -2.502 11.225 1.00 89.56 91 GLN A N 1
ATOM 728 C CA . GLN A 1 91 ? -16.025 -2.710 12.669 1.00 89.56 91 GLN A CA 1
ATOM 729 C C . GLN A 1 91 ? -14.822 -1.964 13.264 1.00 89.56 91 GLN A C 1
ATOM 731 O O . GLN A 1 91 ? -14.959 -1.317 14.303 1.00 89.56 91 GLN A O 1
ATOM 736 N N . MET A 1 92 ? -13.655 -2.042 12.618 1.00 89.50 92 MET A N 1
ATOM 737 C CA . MET A 1 92 ? -12.442 -1.366 13.078 1.00 89.50 92 MET A CA 1
ATOM 738 C C . MET A 1 92 ? -12.607 0.155 13.017 1.00 89.50 92 MET A C 1
ATOM 740 O O . MET A 1 92 ? -12.339 0.835 14.007 1.00 89.50 92 MET A O 1
ATOM 744 N N . GLY A 1 93 ? -13.135 0.671 11.903 1.00 88.44 93 GLY A N 1
ATOM 745 C CA . GLY A 1 93 ? -13.421 2.094 11.724 1.00 88.44 93 GLY A CA 1
ATOM 746 C C . GLY A 1 93 ? -14.395 2.633 12.774 1.00 88.44 93 GLY A C 1
ATOM 747 O O . GLY A 1 93 ? -14.125 3.663 13.387 1.00 88.44 93 GLY A O 1
ATOM 748 N N . ARG A 1 94 ? -15.484 1.906 13.068 1.00 87.88 94 ARG A N 1
ATOM 749 C CA . ARG A 1 94 ? -16.454 2.305 14.104 1.00 87.88 94 ARG A CA 1
ATOM 750 C C . ARG A 1 94 ? -15.822 2.363 15.493 1.00 87.88 94 ARG A C 1
ATOM 752 O O . ARG A 1 94 ? -16.006 3.347 16.201 1.00 87.88 94 ARG A O 1
ATOM 759 N N . LYS A 1 95 ? -15.071 1.328 15.884 1.00 89.38 95 LYS A N 1
ATOM 760 C CA . LYS A 1 95 ? -14.401 1.284 17.194 1.00 89.38 95 LYS A CA 1
ATOM 761 C C . LYS A 1 95 ? -13.385 2.419 17.342 1.00 89.38 95 LYS A C 1
ATOM 763 O O . LYS A 1 95 ? -13.300 3.038 18.396 1.00 89.38 95 LYS A O 1
ATOM 768 N N . LEU A 1 96 ? -12.625 2.695 16.285 1.00 87.81 96 LEU A N 1
ATOM 769 C CA . LEU A 1 96 ? -11.661 3.786 16.257 1.00 87.81 96 LEU A CA 1
ATOM 770 C C . LEU A 1 96 ? -12.328 5.160 16.376 1.00 87.81 96 LEU A C 1
ATOM 772 O O . LEU A 1 96 ? -11.870 5.992 17.151 1.00 87.81 96 LEU A O 1
ATOM 776 N N . HIS A 1 97 ? -13.409 5.383 15.627 1.00 84.88 97 HIS A N 1
ATOM 777 C CA . HIS A 1 97 ? -14.157 6.633 15.678 1.00 84.88 97 HIS A CA 1
ATOM 778 C C . HIS A 1 97 ? -14.734 6.881 17.076 1.00 84.88 97 HIS A C 1
ATOM 780 O O . HIS A 1 97 ? -14.616 7.985 17.587 1.00 84.88 97 HIS A O 1
ATOM 786 N N . LEU A 1 98 ? -15.282 5.849 17.729 1.00 86.00 98 LEU A N 1
ATOM 787 C CA . LEU A 1 98 ? -15.778 5.958 19.105 1.00 86.00 98 LEU A CA 1
ATOM 788 C C . LEU A 1 98 ? -14.671 6.325 20.103 1.00 86.00 98 LEU A C 1
ATOM 790 O O . LEU A 1 98 ? -14.890 7.197 20.935 1.00 86.00 98 LEU A O 1
ATOM 794 N N . GLU A 1 99 ? -13.487 5.708 20.012 1.00 85.56 99 GLU A N 1
ATOM 795 C CA . GLU A 1 99 ? -12.346 6.069 20.871 1.00 85.56 99 GLU A CA 1
ATOM 796 C C . GLU A 1 99 ? -11.881 7.503 20.641 1.00 85.56 99 GLU A C 1
ATOM 798 O O . GLU A 1 99 ? -11.637 8.231 21.600 1.00 85.56 99 GLU A O 1
ATOM 803 N N . TYR A 1 100 ? -11.780 7.911 19.375 1.00 82.12 100 TYR A N 1
ATOM 804 C CA . TYR A 1 100 ? -11.408 9.272 19.019 1.00 82.12 100 TYR A CA 1
ATOM 805 C C . TYR A 1 100 ? -12.410 10.272 19.598 1.00 82.12 100 TYR A C 1
ATOM 807 O O . TYR A 1 100 ? -12.016 11.157 20.352 1.00 82.12 100 TYR A O 1
ATOM 815 N N . THR A 1 101 ? -13.703 10.078 19.331 1.00 82.06 101 THR A N 1
ATOM 816 C CA . THR A 1 101 ? -14.782 10.920 19.852 1.00 82.06 101 THR A CA 1
ATOM 817 C C . THR A 1 101 ? -14.768 10.943 21.386 1.00 82.06 101 THR A C 1
ATOM 819 O O . THR A 1 101 ? -14.793 12.017 21.975 1.00 82.06 101 THR A O 1
ATOM 822 N N . HIS A 1 102 ? -14.621 9.803 22.064 1.00 82.56 102 HIS A N 1
ATOM 823 C CA . HIS A 1 102 ? -14.509 9.788 23.525 1.00 82.56 102 HIS A CA 1
ATOM 824 C C . HIS A 1 102 ? -13.321 10.629 24.021 1.00 82.56 102 HIS A C 1
ATOM 826 O O . HIS A 1 102 ? -13.496 11.513 24.852 1.00 82.56 102 HIS A O 1
ATOM 832 N N . SER A 1 103 ? -12.124 10.418 23.467 1.00 79.88 103 SER A N 1
ATOM 833 C CA . SER A 1 103 ? -10.925 11.159 23.882 1.00 79.88 103 SER A CA 1
ATOM 834 C C . SER A 1 103 ? -11.028 12.669 23.632 1.00 79.88 103 SER A C 1
ATOM 836 O O . SER A 1 103 ? -10.598 13.463 24.467 1.00 79.88 103 SER A O 1
ATOM 838 N N . MET A 1 104 ? -11.636 13.074 22.512 1.00 79.19 104 MET A N 1
ATOM 839 C CA . MET A 1 104 ? -11.745 14.480 22.126 1.00 79.19 104 MET A CA 1
ATOM 840 C C . MET A 1 104 ? -12.822 15.219 22.928 1.00 79.19 104 MET A C 1
ATOM 842 O O . MET A 1 104 ? -12.595 16.343 23.364 1.00 79.19 104 MET A O 1
ATOM 846 N N . TRP A 1 105 ? -13.991 14.595 23.119 1.00 79.38 105 TRP A N 1
ATOM 847 C CA . TRP A 1 105 ? -15.165 15.247 23.708 1.00 79.38 105 TRP A CA 1
ATOM 848 C C . TRP A 1 105 ? -15.286 15.042 25.223 1.00 79.38 105 TRP A C 1
ATOM 850 O O . TRP A 1 105 ? -15.784 15.933 25.900 1.00 79.38 105 TRP A O 1
ATOM 860 N N . MET A 1 106 ? -14.828 13.907 25.764 1.00 74.50 106 MET A N 1
ATOM 861 C CA . MET A 1 106 ? -14.958 13.593 27.197 1.00 74.50 106 MET A CA 1
ATOM 862 C C . MET A 1 106 ? -13.688 13.901 27.990 1.00 74.50 106 MET A C 1
ATOM 864 O O . MET A 1 106 ? -13.769 14.328 29.136 1.00 74.50 106 MET A O 1
ATOM 868 N N . GLU A 1 107 ? -12.513 13.681 27.398 1.00 77.19 107 GLU A N 1
ATOM 869 C CA . GLU A 1 107 ? -11.227 13.829 28.099 1.00 77.19 107 GLU A CA 1
ATOM 870 C C . GLU A 1 107 ? -10.517 15.151 27.773 1.00 77.19 107 GLU A C 1
ATOM 872 O O . GLU A 1 107 ? -9.448 15.420 28.319 1.00 77.19 107 GLU A O 1
ATOM 877 N N . GLY A 1 108 ? -11.073 15.962 26.863 1.00 72.50 108 GLY A N 1
ATOM 878 C CA . GLY A 1 108 ? -10.474 17.226 26.421 1.00 72.50 108 GLY A CA 1
ATOM 879 C C . GLY A 1 108 ? -9.088 17.062 25.789 1.00 72.50 108 GLY A C 1
ATOM 880 O O . GLY A 1 108 ? -8.329 18.028 25.690 1.00 72.50 108 GLY A O 1
ATOM 881 N N . LYS A 1 109 ? -8.719 15.841 25.380 1.00 69.94 109 LYS A N 1
ATOM 882 C CA . LYS A 1 109 ? -7.418 15.579 24.770 1.00 69.94 109 LYS A CA 1
ATOM 883 C C . LYS A 1 109 ? -7.392 16.200 23.376 1.00 69.94 109 LYS A C 1
ATOM 885 O O . LYS A 1 109 ? -8.284 15.980 22.559 1.00 69.94 109 LYS A O 1
ATOM 890 N N . GLY A 1 110 ? -6.350 16.986 23.104 1.00 63.66 110 GLY A N 1
ATOM 891 C CA . GLY A 1 110 ? -6.149 17.602 21.795 1.00 63.66 110 GLY A CA 1
ATOM 892 C C . GLY A 1 110 ? -6.009 16.562 20.678 1.00 63.66 110 GLY A C 1
ATOM 893 O O . GLY A 1 110 ? -5.713 15.393 20.931 1.00 63.66 110 GLY A O 1
ATOM 894 N N . LYS A 1 111 ? -6.145 17.008 19.421 1.00 62.38 111 LYS A N 1
ATOM 895 C CA . LYS A 1 111 ? -6.068 16.168 18.203 1.00 62.38 111 LYS A CA 1
ATOM 896 C C . LYS A 1 111 ? -4.798 15.301 18.094 1.00 62.38 111 LYS A C 1
ATOM 898 O O . LYS A 1 111 ? -4.778 14.365 17.304 1.00 62.38 111 LYS A O 1
ATOM 903 N N . ASN A 1 112 ? -3.771 15.601 18.890 1.00 64.25 112 ASN A N 1
ATOM 904 C CA . ASN A 1 112 ? -2.469 14.936 18.890 1.00 64.25 112 ASN A CA 1
ATOM 905 C C . ASN A 1 112 ? -2.396 13.714 19.824 1.00 64.25 112 ASN A C 1
ATOM 907 O O . ASN A 1 112 ? -1.425 12.960 19.766 1.00 64.25 112 ASN A O 1
ATOM 911 N N . ALA A 1 113 ? -3.383 13.499 20.700 1.00 70.25 113 ALA A N 1
ATOM 912 C CA . ALA A 1 113 ? -3.372 12.361 21.613 1.00 70.25 113 ALA A CA 1
ATOM 913 C C . ALA A 1 113 ? -3.757 11.070 20.876 1.00 70.25 113 ALA A C 1
ATOM 915 O O . ALA A 1 113 ? -4.929 10.826 20.587 1.00 70.25 113 ALA A O 1
ATOM 916 N N . ARG A 1 114 ? -2.759 10.230 20.579 1.00 76.62 114 ARG A N 1
ATOM 917 C CA . ARG A 1 114 ? -2.980 8.964 19.872 1.00 76.62 114 ARG A CA 1
ATOM 918 C C . ARG A 1 114 ? -3.554 7.893 20.804 1.00 76.62 114 ARG A C 1
ATOM 920 O O . ARG A 1 114 ? -2.978 7.605 21.853 1.00 76.62 114 ARG A O 1
ATOM 927 N N . SER A 1 115 ? -4.663 7.260 20.414 1.00 83.31 115 SER A N 1
ATOM 928 C CA . SER A 1 115 ? -5.200 6.098 21.141 1.00 83.31 115 SER A CA 1
ATOM 929 C C . SER A 1 115 ? -4.303 4.863 20.943 1.00 83.31 115 SER A C 1
ATOM 931 O O . SER A 1 115 ? -3.677 4.722 19.887 1.00 83.31 115 SER A O 1
ATOM 933 N N . PRO A 1 116 ? -4.280 3.893 21.882 1.00 86.81 116 PRO A N 1
ATOM 934 C CA . PRO A 1 116 ? -3.522 2.652 21.700 1.00 86.81 116 PRO A CA 1
ATOM 935 C C . PRO A 1 116 ? -3.880 1.905 20.407 1.00 86.81 116 PRO A C 1
ATOM 937 O O . PRO A 1 116 ? -3.026 1.262 19.792 1.00 86.81 116 PRO A O 1
ATOM 940 N N . ARG A 1 117 ? -5.141 1.991 19.955 1.00 89.12 117 ARG A N 1
ATOM 941 C CA . ARG A 1 117 ? -5.565 1.399 18.681 1.00 89.12 117 ARG A CA 1
ATOM 942 C C . ARG A 1 117 ? -4.997 2.165 17.492 1.00 89.12 117 ARG A C 1
ATOM 944 O O . ARG A 1 117 ? -4.512 1.515 16.568 1.00 89.12 117 ARG A O 1
ATOM 951 N N . GLN A 1 118 ? -5.025 3.498 17.519 1.00 87.25 118 GLN A N 1
ATOM 952 C CA . GLN A 1 118 ? -4.420 4.326 16.470 1.00 87.25 118 GLN A CA 1
ATOM 953 C C . GLN A 1 118 ? -2.936 3.992 16.305 1.00 87.25 118 GLN A C 1
ATOM 955 O O . GLN A 1 118 ? -2.515 3.673 15.197 1.00 87.25 118 GLN A O 1
ATOM 960 N N . SER A 1 119 ? -2.172 3.933 17.402 1.00 88.31 119 SER A N 1
ATOM 961 C CA . SER A 1 119 ? -0.745 3.586 17.360 1.00 88.31 119 SER A CA 1
ATOM 962 C C . SER A 1 119 ? -0.487 2.186 16.793 1.00 88.31 119 SER A C 1
ATOM 964 O O . SER A 1 119 ? 0.495 1.970 16.084 1.00 88.31 119 SER A O 1
ATOM 966 N N . ARG A 1 120 ? -1.359 1.210 17.082 1.00 91.62 120 ARG A N 1
ATOM 967 C CA . ARG A 1 120 ? -1.249 -0.146 16.515 1.00 91.62 120 ARG A CA 1
ATOM 968 C C . ARG A 1 120 ? -1.519 -0.172 15.013 1.00 91.62 120 ARG A C 1
ATOM 970 O O . ARG A 1 120 ? -0.805 -0.872 14.299 1.00 91.62 120 ARG A O 1
ATOM 977 N N . ILE A 1 121 ? -2.528 0.568 14.552 1.00 91.25 121 ILE A N 1
ATOM 978 C CA . ILE A 1 121 ? -2.862 0.669 13.126 1.00 91.25 121 ILE A CA 1
ATOM 979 C C . ILE A 1 121 ? -1.729 1.373 12.375 1.00 91.25 121 ILE A C 1
ATOM 981 O O . ILE A 1 121 ? -1.238 0.839 11.387 1.00 91.25 121 ILE A O 1
ATOM 985 N N . GLU A 1 122 ? -1.260 2.515 12.879 1.00 90.06 122 GLU A N 1
ATOM 986 C CA . GLU A 1 122 ? -0.134 3.253 12.298 1.00 90.06 122 GLU A CA 1
ATOM 987 C C . GLU A 1 122 ? 1.119 2.379 12.198 1.00 90.06 122 GLU A C 1
ATOM 989 O O . GLU A 1 122 ? 1.737 2.302 11.140 1.00 90.06 122 GLU A O 1
ATOM 994 N N . ARG A 1 123 ? 1.457 1.639 13.261 1.00 92.19 123 ARG A N 1
ATOM 995 C CA . ARG A 1 123 ? 2.587 0.703 13.243 1.00 92.19 123 ARG A CA 1
ATOM 996 C C . ARG A 1 123 ? 2.430 -0.373 12.171 1.00 92.19 123 ARG A C 1
ATOM 998 O O . ARG A 1 123 ? 3.404 -0.699 11.501 1.00 92.19 123 ARG A O 1
ATOM 1005 N N . ALA A 1 124 ? 1.230 -0.930 12.007 1.00 93.62 124 ALA A N 1
ATOM 1006 C CA . ALA A 1 124 ? 0.970 -1.941 10.985 1.00 93.62 124 ALA A CA 1
ATOM 1007 C C . ALA A 1 124 ? 1.122 -1.377 9.564 1.00 93.62 124 ALA A C 1
ATOM 1009 O O . ALA A 1 124 ? 1.631 -2.073 8.687 1.00 93.62 124 ALA A O 1
ATOM 1010 N N . LEU A 1 125 ? 0.718 -0.122 9.352 1.00 92.44 125 LEU A N 1
ATOM 1011 C CA . LEU A 1 125 ? 0.876 0.567 8.074 1.00 92.44 125 LEU A CA 1
ATOM 1012 C C . LEU A 1 125 ? 2.343 0.922 7.799 1.00 92.44 125 LEU A C 1
ATOM 1014 O O . LEU A 1 125 ? 2.832 0.604 6.722 1.00 92.44 125 LEU A O 1
ATOM 1018 N N . LYS A 1 126 ? 3.078 1.456 8.784 1.00 92.31 126 LYS A N 1
ATOM 1019 C CA . LYS A 1 126 ? 4.527 1.711 8.676 1.00 92.31 126 LYS A CA 1
ATOM 1020 C C . LYS A 1 126 ? 5.300 0.432 8.351 1.00 92.31 126 LYS A C 1
ATOM 1022 O O . LYS A 1 126 ? 6.099 0.413 7.428 1.00 92.31 126 LYS A O 1
ATOM 1027 N N . GLN A 1 127 ? 4.998 -0.676 9.031 1.00 94.62 127 GLN A N 1
ATOM 1028 C CA . GLN A 1 127 ? 5.598 -1.980 8.715 1.00 94.62 127 GLN A CA 1
ATOM 1029 C C . GLN A 1 127 ? 5.273 -2.457 7.297 1.00 94.62 127 GLN A C 1
ATOM 1031 O O . GLN A 1 127 ? 6.106 -3.092 6.657 1.00 94.62 127 GLN A O 1
ATOM 1036 N N . ALA A 1 128 ? 4.063 -2.179 6.809 1.00 95.06 128 ALA A N 1
ATOM 1037 C CA . ALA A 1 128 ? 3.695 -2.482 5.436 1.00 95.06 128 ALA A CA 1
ATOM 1038 C C . ALA A 1 128 ? 4.490 -1.610 4.443 1.00 95.06 128 ALA A C 1
ATOM 1040 O O . ALA A 1 128 ? 5.031 -2.132 3.477 1.00 95.06 128 ALA A O 1
ATOM 1041 N N . MET A 1 129 ? 4.637 -0.313 4.701 1.00 93.38 129 MET A N 1
ATOM 1042 C CA . MET A 1 129 ? 5.435 0.581 3.858 1.00 93.38 129 MET A CA 1
ATOM 1043 C C . MET A 1 129 ? 6.919 0.195 3.837 1.00 93.38 129 MET A C 1
ATOM 1045 O O . MET A 1 129 ? 7.517 0.140 2.770 1.00 93.38 129 MET A O 1
ATOM 1049 N N . GLU A 1 130 ? 7.497 -0.166 4.982 1.00 93.69 130 GLU A N 1
ATOM 1050 C CA . GLU A 1 130 ? 8.875 -0.673 5.052 1.00 93.69 130 GLU A CA 1
ATOM 1051 C C . GLU A 1 130 ? 9.055 -1.970 4.249 1.00 93.69 130 GLU A C 1
ATOM 1053 O O . GLU A 1 130 ? 10.045 -2.155 3.547 1.00 93.69 130 GLU A O 1
ATOM 1058 N N . GLU A 1 131 ? 8.060 -2.856 4.259 1.00 94.19 131 GLU A N 1
ATOM 1059 C CA . GLU A 1 131 ? 8.072 -4.073 3.442 1.00 94.19 131 GLU A CA 1
ATOM 1060 C C . GLU A 1 131 ? 8.057 -3.769 1.928 1.00 94.19 131 GLU A C 1
ATOM 1062 O O . GLU A 1 131 ? 8.491 -4.616 1.143 1.00 94.19 131 GLU A O 1
ATOM 1067 N N . LEU A 1 132 ? 7.598 -2.587 1.491 1.00 94.19 132 LEU A N 1
ATOM 1068 C CA . LEU A 1 132 ? 7.663 -2.132 0.090 1.00 94.19 132 LEU A CA 1
ATOM 1069 C C . LEU A 1 132 ? 9.069 -1.681 -0.339 1.00 94.19 132 LEU A C 1
ATOM 1071 O O . LEU A 1 132 ? 9.321 -1.531 -1.531 1.00 94.19 132 LEU A O 1
ATOM 1075 N N . LYS A 1 133 ? 10.009 -1.531 0.601 1.00 92.44 133 LYS A N 1
ATOM 1076 C CA . LYS A 1 133 ? 11.427 -1.299 0.285 1.00 92.44 133 LYS A CA 1
ATOM 1077 C C . LYS A 1 133 ? 12.177 -2.581 -0.077 1.00 92.44 133 LYS A C 1
ATOM 1079 O O . LYS A 1 133 ? 13.303 -2.509 -0.564 1.00 92.44 133 LYS A O 1
ATOM 1084 N N . ARG A 1 134 ? 11.570 -3.756 0.138 1.00 92.44 134 ARG A N 1
ATOM 1085 C CA . ARG A 1 134 ? 12.151 -5.031 -0.303 1.00 92.44 134 ARG A CA 1
ATOM 1086 C C . ARG A 1 134 ? 12.166 -5.086 -1.832 1.00 92.44 134 ARG A C 1
ATOM 1088 O O . ARG A 1 134 ? 11.092 -4.951 -2.428 1.00 92.44 134 ARG A O 1
ATOM 1095 N N . PRO A 1 135 ? 13.332 -5.282 -2.460 1.00 93.50 135 PRO A N 1
ATOM 1096 C CA . PRO A 1 135 ? 13.443 -5.182 -3.904 1.00 93.50 135 PRO A CA 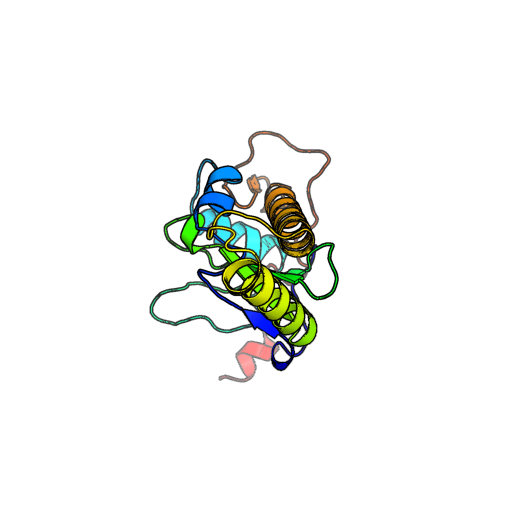1
ATOM 1097 C C . PRO A 1 135 ? 12.823 -6.390 -4.607 1.00 93.50 135 PRO A C 1
ATOM 1099 O O . PRO A 1 135 ? 12.694 -7.461 -4.018 1.00 93.50 135 PRO A O 1
ATOM 1102 N N . THR A 1 136 ? 12.452 -6.201 -5.867 1.00 91.94 136 THR A N 1
ATOM 1103 C CA . THR A 1 136 ? 12.048 -7.245 -6.815 1.00 91.94 136 THR A CA 1
ATOM 1104 C C . THR A 1 136 ? 12.892 -7.112 -8.081 1.00 91.94 136 THR A C 1
ATOM 1106 O O . THR A 1 136 ? 13.325 -6.014 -8.430 1.00 91.94 136 THR A O 1
ATOM 1109 N N . ASN A 1 137 ? 13.076 -8.218 -8.802 1.00 87.69 137 ASN A N 1
ATOM 1110 C CA . ASN A 1 137 ? 13.849 -8.223 -10.044 1.00 87.69 137 ASN A CA 1
ATOM 1111 C C . ASN A 1 137 ? 12.999 -7.856 -11.272 1.00 87.69 137 ASN A C 1
ATOM 1113 O O . ASN A 1 137 ? 11.956 -8.470 -11.546 1.00 87.69 137 ASN A O 1
ATOM 1117 N N . VAL A 1 138 ? 13.496 -6.910 -12.067 1.00 82.19 138 VAL A N 1
ATOM 1118 C CA . VAL A 1 138 ? 13.084 -6.647 -13.451 1.00 82.19 138 VAL A CA 1
ATOM 1119 C C . VAL A 1 138 ? 14.288 -6.922 -14.348 1.00 82.19 138 VAL A C 1
ATOM 1121 O O . VAL A 1 138 ? 15.174 -6.086 -14.486 1.00 82.19 138 VAL A O 1
ATOM 1124 N N . ARG A 1 139 ? 14.322 -8.107 -14.973 1.00 77.81 139 ARG A N 1
ATOM 1125 C CA . ARG A 1 139 ? 15.528 -8.620 -15.652 1.00 77.81 139 ARG A CA 1
ATOM 1126 C C . ARG A 1 139 ? 16.726 -8.573 -14.689 1.00 77.81 139 ARG A C 1
ATOM 1128 O O . ARG A 1 139 ? 16.609 -9.082 -13.578 1.00 77.81 139 ARG A O 1
ATOM 1135 N N . ASP A 1 140 ? 17.815 -7.935 -15.104 1.00 79.81 140 ASP A N 1
ATOM 1136 C CA . ASP A 1 140 ? 19.059 -7.788 -14.348 1.00 79.81 140 ASP A CA 1
ATOM 1137 C C . ASP A 1 140 ? 19.049 -6.576 -13.397 1.00 79.81 140 ASP A C 1
ATOM 1139 O O . ASP A 1 140 ? 20.063 -6.278 -12.775 1.00 79.81 140 ASP A O 1
ATOM 1143 N N . TRP A 1 141 ? 17.915 -5.872 -13.282 1.00 85.00 141 TRP A N 1
ATOM 1144 C CA . TRP A 1 141 ? 17.764 -4.674 -12.456 1.00 85.00 141 TRP A CA 1
ATOM 1145 C C . TRP A 1 141 ? 16.936 -4.958 -11.206 1.00 85.00 141 TRP A C 1
ATOM 1147 O O . TRP A 1 141 ? 15.869 -5.578 -11.268 1.00 85.00 141 TRP A O 1
ATOM 1157 N N . LEU A 1 142 ? 17.412 -4.455 -10.070 1.00 90.50 142 LEU A N 1
ATOM 1158 C CA . LEU A 1 142 ? 16.711 -4.499 -8.794 1.00 90.50 142 LEU A CA 1
ATOM 1159 C C . LEU A 1 142 ? 16.016 -3.176 -8.548 1.00 90.50 142 LEU A C 1
ATOM 1161 O O . LEU A 1 142 ? 16.656 -2.130 -8.496 1.00 90.50 142 LEU A O 1
ATOM 1165 N N . ILE A 1 143 ? 14.706 -3.247 -8.342 1.00 92.12 143 ILE A N 1
ATOM 1166 C CA . ILE A 1 143 ? 13.901 -2.075 -8.017 1.00 92.12 143 ILE A CA 1
ATOM 1167 C C . ILE A 1 143 ? 13.091 -2.324 -6.750 1.00 92.12 143 ILE A C 1
ATOM 1169 O O . ILE A 1 143 ? 12.606 -3.434 -6.507 1.00 92.12 143 ILE A O 1
ATOM 1173 N N . ASN A 1 144 ? 12.908 -1.289 -5.941 1.00 93.12 144 ASN A N 1
ATOM 1174 C CA . ASN A 1 144 ? 11.893 -1.242 -4.895 1.00 93.12 144 ASN A CA 1
ATOM 1175 C C . ASN A 1 144 ? 10.909 -0.092 -5.161 1.00 93.12 144 ASN A C 1
ATOM 1177 O O . ASN A 1 144 ? 10.949 0.545 -6.213 1.00 93.12 144 ASN A O 1
ATOM 1181 N N . ILE A 1 145 ? 10.009 0.189 -4.217 1.00 92.62 145 ILE A N 1
ATOM 1182 C CA . ILE A 1 145 ? 9.016 1.257 -4.402 1.00 92.62 145 ILE A CA 1
ATOM 1183 C C . ILE A 1 145 ? 9.616 2.666 -4.565 1.00 92.62 145 ILE A C 1
ATOM 1185 O O . ILE A 1 145 ? 8.918 3.568 -5.014 1.00 92.62 145 ILE A O 1
ATOM 1189 N N . GLN A 1 146 ? 10.882 2.867 -4.198 1.00 91.62 146 GLN A N 1
ATOM 1190 C CA . GLN A 1 146 ? 11.597 4.138 -4.323 1.00 91.62 146 GLN A CA 1
ATOM 1191 C C . GLN A 1 146 ? 12.467 4.225 -5.587 1.00 91.62 146 GLN A C 1
ATOM 1193 O O . GLN A 1 146 ? 13.019 5.292 -5.842 1.00 91.62 146 GLN A O 1
ATOM 1198 N N . GLY A 1 147 ? 12.584 3.146 -6.368 1.00 90.69 147 GLY A N 1
ATOM 1199 C CA . GLY A 1 147 ? 13.434 3.087 -7.559 1.00 90.69 147 GLY A CA 1
ATOM 1200 C C . GLY A 1 147 ? 14.533 2.044 -7.469 1.00 90.69 147 GLY A C 1
ATOM 1201 O O . GLY A 1 147 ? 14.358 0.995 -6.841 1.00 90.69 147 GLY A O 1
ATOM 1202 N N . ASP A 1 148 ? 15.630 2.336 -8.156 1.00 90.62 148 ASP A N 1
ATOM 1203 C CA . ASP A 1 148 ? 16.764 1.436 -8.314 1.00 90.62 148 ASP A CA 1
ATOM 1204 C C . ASP A 1 148 ? 17.449 1.130 -6.978 1.00 90.62 148 ASP A C 1
ATOM 1206 O O . ASP A 1 148 ? 17.544 1.971 -6.079 1.00 90.62 148 ASP A O 1
ATOM 1210 N N . VAL A 1 149 ? 17.936 -0.102 -6.853 1.00 89.44 149 VAL A N 1
ATOM 1211 C CA . VAL A 1 149 ? 18.690 -0.580 -5.695 1.00 89.44 149 VAL A CA 1
ATOM 1212 C C . VAL A 1 149 ? 20.043 -1.087 -6.181 1.00 89.44 149 VAL A C 1
ATOM 1214 O O . VAL A 1 149 ? 20.101 -1.982 -7.019 1.00 89.44 149 VAL A O 1
ATOM 1217 N N . GLU A 1 150 ? 21.121 -0.508 -5.650 1.00 79.12 150 GLU A N 1
ATOM 1218 C CA . GLU A 1 150 ? 22.493 -0.733 -6.135 1.00 79.12 150 GLU A CA 1
ATOM 1219 C C . GLU A 1 150 ? 23.005 -2.165 -5.895 1.00 79.12 150 GLU A C 1
ATOM 1221 O O . GLU A 1 150 ? 23.791 -2.671 -6.692 1.00 79.12 150 GLU A O 1
ATOM 1226 N N . ASP A 1 151 ? 22.528 -2.844 -4.846 1.00 72.88 151 ASP A N 1
ATOM 1227 C CA . ASP A 1 151 ? 23.055 -4.144 -4.420 1.00 72.88 151 ASP A CA 1
ATOM 1228 C C . ASP A 1 151 ? 22.053 -5.294 -4.557 1.00 72.88 151 ASP A C 1
ATOM 1230 O O . ASP A 1 151 ? 20.885 -5.196 -4.157 1.00 72.88 151 ASP A O 1
ATOM 1234 N N . TYR A 1 152 ? 22.566 -6.446 -5.011 1.00 65.06 152 TYR A N 1
ATOM 1235 C CA . TYR A 1 152 ? 21.854 -7.723 -4.989 1.00 65.06 152 TYR A CA 1
ATOM 1236 C C . TYR A 1 152 ? 21.540 -8.141 -3.555 1.00 65.06 152 TYR A C 1
ATOM 1238 O O . TYR A 1 152 ? 22.326 -8.786 -2.863 1.00 65.06 152 TYR A O 1
ATOM 1246 N N . SER A 1 153 ? 20.357 -7.747 -3.085 1.00 63.56 153 SER A N 1
ATOM 1247 C CA . SER A 1 153 ? 19.924 -8.093 -1.741 1.00 63.56 153 SER A CA 1
ATOM 1248 C C . SER A 1 153 ? 19.516 -9.568 -1.699 1.00 63.56 153 SER A C 1
ATOM 1250 O O . SER A 1 153 ? 18.649 -10.005 -2.461 1.00 63.56 153 SER A O 1
ATOM 1252 N N . LEU A 1 154 ? 20.044 -10.312 -0.723 1.00 64.94 154 LEU A N 1
ATOM 1253 C CA . LEU A 1 154 ? 19.582 -11.667 -0.372 1.00 64.94 154 LEU A CA 1
ATOM 1254 C C . LEU A 1 154 ? 18.087 -11.719 0.016 1.00 64.94 154 LEU A C 1
ATOM 1256 O O . LEU A 1 154 ? 17.526 -12.797 0.181 1.00 64.94 154 LEU A O 1
ATOM 1260 N N . ASN A 1 155 ? 17.435 -10.562 0.165 1.00 79.75 155 ASN A N 1
ATOM 1261 C CA . ASN A 1 155 ? 16.048 -10.409 0.600 1.00 79.75 155 ASN A CA 1
ATOM 1262 C C . ASN A 1 155 ? 15.086 -10.013 -0.534 1.00 79.75 155 ASN A C 1
ATOM 1264 O O . ASN A 1 155 ? 13.972 -9.543 -0.244 1.00 79.75 155 ASN A O 1
ATOM 1268 N N . CYS A 1 156 ? 15.504 -10.200 -1.793 1.00 87.31 156 CYS A N 1
ATOM 1269 C CA . CYS A 1 156 ? 14.668 -9.974 -2.968 1.00 87.31 156 CYS A CA 1
ATOM 1270 C C . CYS A 1 156 ? 13.365 -10.781 -2.862 1.00 87.31 156 CYS A C 1
ATOM 1272 O O . CYS A 1 156 ? 13.343 -11.905 -2.355 1.00 87.31 156 CYS A O 1
ATOM 1274 N N . VAL A 1 157 ? 12.256 -10.173 -3.272 1.00 90.00 157 VAL A N 1
ATOM 1275 C CA . VAL A 1 157 ? 10.959 -10.843 -3.343 1.00 90.00 157 VAL A CA 1
ATOM 1276 C C . VAL A 1 157 ? 10.694 -11.318 -4.761 1.00 90.00 157 VAL A C 1
ATOM 1278 O O . VAL A 1 157 ? 11.038 -10.641 -5.729 1.00 90.00 157 VAL A O 1
ATOM 1281 N N . GLU A 1 158 ? 10.043 -12.474 -4.863 1.00 88.06 158 GLU A N 1
ATOM 1282 C CA . GLU A 1 158 ? 9.598 -12.995 -6.148 1.00 88.06 158 GLU A CA 1
ATOM 1283 C C . GLU A 1 158 ? 8.609 -12.025 -6.814 1.00 88.06 158 GLU A C 1
ATOM 1285 O O . GLU A 1 158 ? 7.731 -11.472 -6.133 1.00 88.06 158 GLU A O 1
ATOM 1290 N N . PRO A 1 159 ? 8.725 -11.816 -8.135 1.00 88.31 159 PRO A N 1
ATOM 1291 C CA . PRO A 1 159 ? 7.751 -11.048 -8.888 1.00 88.31 159 PRO A CA 1
ATOM 1292 C C . PRO A 1 159 ? 6.415 -11.796 -8.967 1.00 88.31 159 PRO A C 1
ATOM 1294 O O . PRO A 1 159 ? 6.347 -13.020 -8.835 1.00 88.31 159 PRO A O 1
ATOM 1297 N N . SER A 1 160 ? 5.339 -11.064 -9.246 1.00 87.19 160 SER A N 1
ATOM 1298 C CA . SER A 1 160 ? 4.040 -11.682 -9.507 1.00 87.19 160 SER A CA 1
ATOM 1299 C C . SER A 1 160 ? 4.106 -12.538 -10.773 1.00 87.19 160 SER A C 1
ATOM 1301 O O . SER A 1 160 ? 4.670 -12.131 -11.789 1.00 87.19 160 SER A O 1
ATOM 1303 N N . ASN A 1 161 ? 3.471 -13.709 -10.746 1.00 82.88 161 ASN A N 1
ATOM 1304 C CA . ASN A 1 161 ? 3.285 -14.547 -11.934 1.00 82.88 161 ASN A CA 1
ATOM 1305 C C . ASN A 1 161 ? 2.383 -13.882 -12.990 1.00 82.88 161 ASN A C 1
ATOM 1307 O O . ASN A 1 161 ? 2.390 -14.295 -14.145 1.00 82.88 161 ASN A O 1
ATOM 1311 N N . LEU A 1 162 ? 1.631 -12.848 -12.601 1.00 79.06 162 LEU A N 1
ATOM 1312 C CA . LEU A 1 162 ? 0.829 -12.012 -13.493 1.00 79.06 162 LEU A CA 1
ATOM 1313 C C . LEU A 1 162 ? 1.595 -10.774 -13.988 1.00 79.06 162 LEU A C 1
ATOM 1315 O O . LEU A 1 162 ? 1.083 -10.022 -14.815 1.00 79.06 162 LEU A O 1
ATOM 1319 N N . ALA A 1 163 ? 2.813 -10.532 -13.489 1.00 72.31 163 ALA A N 1
ATOM 1320 C CA . ALA A 1 163 ? 3.631 -9.405 -13.910 1.00 72.31 163 ALA A CA 1
ATOM 1321 C C . ALA A 1 163 ? 4.365 -9.711 -15.221 1.00 72.31 163 ALA A C 1
ATOM 1323 O O . ALA A 1 163 ? 5.519 -10.143 -15.233 1.00 72.31 163 ALA A O 1
ATOM 1324 N N . GLY A 1 164 ? 3.687 -9.446 -16.331 1.00 67.25 164 GLY A N 1
ATOM 1325 C CA . GLY A 1 164 ? 4.212 -9.529 -17.688 1.00 67.25 164 GLY A CA 1
ATOM 1326 C C . GLY A 1 164 ? 3.087 -9.288 -18.690 1.00 67.25 164 GLY A C 1
ATOM 1327 O O . GLY A 1 164 ? 1.941 -9.653 -18.435 1.00 67.25 164 GLY A O 1
ATOM 1328 N N . TYR A 1 165 ? 3.390 -8.670 -19.833 1.00 56.41 165 TYR A N 1
ATOM 1329 C CA . TYR A 1 165 ? 2.441 -8.617 -20.946 1.00 56.41 165 TYR A CA 1
ATOM 1330 C C . TYR A 1 165 ? 2.374 -10.004 -21.585 1.00 56.41 165 TYR A C 1
ATOM 1332 O O . TYR A 1 165 ? 3.132 -10.338 -22.488 1.00 56.41 165 TYR A O 1
ATOM 1340 N N . GLY A 1 166 ? 1.492 -10.829 -21.038 1.00 57.19 166 GLY A N 1
ATOM 1341 C CA . GLY A 1 166 ? 1.173 -12.165 -21.515 1.00 57.19 166 GLY A CA 1
ATOM 1342 C C . GLY A 1 166 ? -0.320 -12.402 -21.381 1.00 57.19 166 GLY A C 1
ATOM 1343 O O . GLY A 1 166 ? -0.744 -13.416 -20.840 1.00 57.19 166 GLY A O 1
ATOM 1344 N N . ILE A 1 167 ? -1.127 -11.435 -21.824 1.00 55.91 167 ILE A N 1
ATOM 1345 C CA . ILE A 1 167 ? -2.513 -11.724 -22.174 1.00 55.91 167 ILE A CA 1
ATOM 1346 C C . ILE A 1 167 ? -2.437 -12.849 -23.212 1.00 55.91 167 ILE A C 1
ATOM 1348 O O . ILE A 1 167 ? -1.765 -12.692 -24.236 1.00 55.91 167 ILE A O 1
ATOM 1352 N N . THR A 1 168 ? -3.040 -14.005 -22.922 1.00 63.22 168 THR A N 1
ATOM 1353 C CA . THR A 1 168 ? -3.100 -15.087 -23.907 1.00 63.22 168 THR A CA 1
ATOM 1354 C C . THR A 1 168 ? -3.731 -14.530 -25.174 1.00 63.22 168 THR A C 1
ATOM 1356 O O . THR A 1 168 ? -4.645 -13.709 -25.102 1.00 63.22 168 THR A O 1
ATOM 1359 N N . ARG A 1 169 ? -3.236 -14.938 -26.343 1.00 58.75 169 ARG A N 1
ATOM 1360 C CA . ARG A 1 169 ? -3.780 -14.482 -27.630 1.00 58.75 169 ARG A CA 1
ATOM 1361 C C . ARG A 1 169 ? -5.313 -14.589 -27.665 1.00 58.75 169 ARG A C 1
ATOM 1363 O O . ARG A 1 169 ? -5.985 -13.632 -28.030 1.00 58.75 169 ARG A O 1
ATOM 1370 N N . ASP A 1 170 ? -5.831 -15.663 -27.077 1.00 72.94 170 ASP A N 1
ATOM 1371 C CA . ASP A 1 170 ? -7.248 -15.964 -26.875 1.00 72.94 170 ASP A CA 1
ATOM 1372 C C . ASP A 1 170 ? -8.065 -14.864 -26.173 1.00 72.94 170 ASP A C 1
ATOM 1374 O O . ASP A 1 170 ? -9.281 -14.796 -26.333 1.00 72.94 170 ASP A O 1
ATOM 1378 N N . TYR A 1 171 ? -7.452 -14.024 -25.337 1.00 67.31 171 TYR A N 1
ATOM 1379 C CA . TYR A 1 171 ? -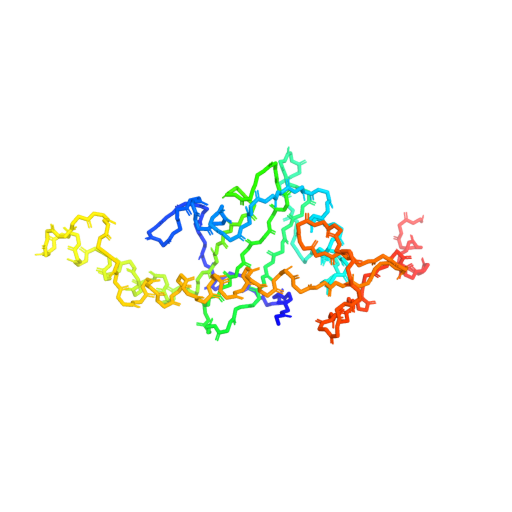8.143 -12.896 -24.710 1.00 67.31 171 TYR A CA 1
ATOM 1380 C C . TYR A 1 171 ? -8.258 -11.703 -25.665 1.00 67.31 171 TYR A C 1
ATOM 1382 O O . TYR A 1 171 ? -9.279 -11.022 -25.632 1.00 67.31 171 TYR A O 1
ATOM 1390 N N . PHE A 1 172 ? -7.269 -11.460 -26.532 1.00 63.75 172 PHE A N 1
ATOM 1391 C CA . PHE A 1 172 ? -7.360 -10.420 -27.566 1.00 63.75 172 PHE A CA 1
ATOM 1392 C C . PHE A 1 172 ? -8.328 -10.807 -28.684 1.00 63.75 172 PHE A C 1
ATOM 1394 O O . PHE A 1 172 ? -9.073 -9.953 -29.160 1.00 63.75 172 PHE A O 1
ATOM 1401 N N . ASP A 1 173 ? -8.392 -12.094 -29.021 1.00 69.94 173 ASP A N 1
ATOM 1402 C CA . ASP A 1 173 ? -9.311 -12.625 -30.032 1.00 69.94 173 ASP A CA 1
ATOM 1403 C C . ASP A 1 173 ? -10.800 -12.468 -29.643 1.00 69.94 173 ASP A C 1
ATOM 1405 O O . ASP A 1 173 ? -11.677 -12.665 -30.473 1.00 69.94 173 ASP A O 1
ATOM 1409 N N . LYS A 1 174 ? -11.120 -12.076 -28.398 1.00 75.69 174 LYS A N 1
ATOM 1410 C CA . LYS A 1 174 ? -12.494 -11.742 -27.965 1.00 75.69 174 LYS A CA 1
ATOM 1411 C C . LYS A 1 174 ? -12.952 -10.337 -28.370 1.00 75.69 174 LYS A C 1
ATOM 1413 O O . LYS A 1 174 ? -14.120 -10.011 -28.168 1.00 75.69 174 LYS A O 1
ATOM 1418 N N . PHE A 1 175 ? -12.039 -9.497 -28.856 1.00 66.69 175 PHE A N 1
ATOM 1419 C CA . PHE A 1 175 ? -12.292 -8.093 -29.198 1.00 66.69 175 PHE A CA 1
ATOM 1420 C C . PHE A 1 175 ? -12.104 -7.788 -30.697 1.00 66.69 175 PHE A C 1
ATOM 1422 O O . PHE A 1 175 ? -12.180 -6.619 -31.080 1.00 66.69 175 PHE A O 1
ATOM 1429 N N . ILE A 1 176 ? -11.848 -8.811 -31.523 1.00 53.88 176 ILE A N 1
ATOM 1430 C CA . ILE A 1 176 ? -11.768 -8.756 -32.996 1.00 53.88 176 ILE A CA 1
ATOM 1431 C C . ILE A 1 176 ? -13.001 -9.459 -33.562 1.00 53.88 176 ILE A C 1
ATOM 1433 O O . ILE A 1 176 ? -13.592 -8.914 -34.519 1.00 53.88 176 ILE A O 1
#

pLDDT: mean 81.86, std 11.16, range [49.28, 95.06]

Foldseek 3Di:
DAFDDDDCPQKDWDLDDLQADLVLQCVLAVAADLVLLVLQCCFAHNAAPDDDDPVFFPHWTWADWPDPQKIKIATSGPDRSNGIIIMGGPVLVVVLVVVQCCCVPVVVDPSPDADPSSVVNSVRNSVVSNVQQAWEDDDPFTGGSRGGDPDDDPRYHYTDPNNDPCPDVVVVVVVD

Sequence (176 aa):
MKQFENDEKEYRGAMGGIIWTPDIADEVFKAWDYGHAFAYLFRRFGPAHEGCDPHKDLSRYVLTTRMKGVLLTVRPAHSAGTSFGYLLTKQMGRKLHLEYTHSMWMEGKGKNARSPRQSRIERALKQAMEELKRPTNVRDWLINIQGDVEDYSLNCVEPSNLAGYGITRDYFDKFI

Secondary structure (DSSP, 8-state):
--B--S-GGGEEEESSBTTB-THHHHHH-SS--HHHHHHHHHHHH-S-SB---TTT-S-BEEEE-SSTTEEEEE---SSHHHHEEEEEEHHHHHHHHHHHHHHHHTS---TT---HHHHHHHHHHHHHHHHTTS-EEETTEEEETTEE-SS--TTPBPPPTT-SS---HHHHTT--